Protein AF-A0A9E4E0D1-F1 (afdb_monomer)

Nearest PDB structures (foldseek):
  6n44-assembly1_E  TM=4.040E-01  e=1.717E+00  Ovis aries
  5tzn-assembly2_G  TM=2.863E-01  e=2.485E+00  Murid betaherpesvirus 1
  7cyb-assembly1_A  TM=2.543E-01  e=2.485E+00  Saimiri boliviensis boliviensis
  7fdp-assembly1_A  TM=2.445E-01  e=1.942E+00  Photorhabdus akhurstii

Secondary structure (DSSP, 8-state):
---HHHHHHHHHHHHHHHHHTT---HHHHHHHHHHHHHT--EEEEEEEEEEESSSSTTSBEEEEEEE--STTPPP--B-SS---S-SBHHHHHHTT-EEE----------TT-----SEEEEEEEEEEE--

Radius of gyration: 22.63 Å; Cα contacts (8 Å, |Δi|>4): 176; chains: 1; bounding box: 50×35×63 Å

Sequence (131 aa):
MPTAFEAIDRWIDEARAKLENGGLQKGDLDQLHQIISANRKGTRQRLLYLHASTPGIRSQVIGMALHEPVEGSVTEIVVEEQEWPYNTVHDAILDGWQVIHFPDQRTEFDDREIDILGYEFILQKLEVYDG

Solvent-accessible surface area (backbone atoms only — not comparable to full-atom values): 7833 Å² total; per-residue (Å²): 131,82,51,61,66,59,54,47,52,52,48,50,55,54,48,52,58,33,50,79,72,80,46,82,55,72,68,58,53,54,50,51,50,49,53,50,45,59,51,40,71,39,78,41,67,30,39,40,40,38,17,13,78,41,91,49,53,79,25,51,50,66,31,41,29,55,40,63,84,49,93,89,61,78,66,59,76,49,66,69,102,60,91,62,97,46,62,20,59,49,51,40,42,74,7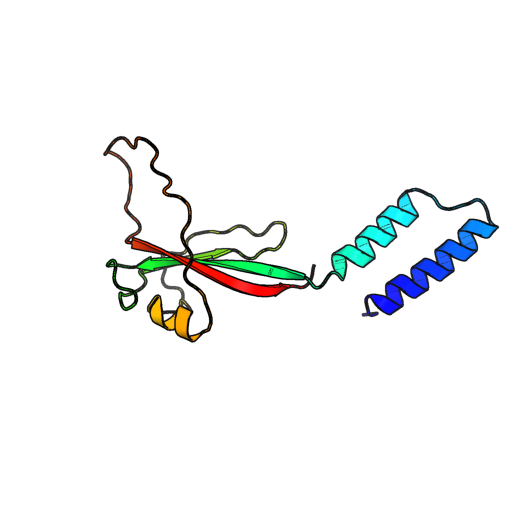4,63,36,40,84,54,80,78,80,85,81,79,67,94,72,75,97,78,81,74,87,72,69,56,37,79,45,44,29,36,38,81,44,80,38,82,76

Foldseek 3Di:
DDALVRLVVVLVVVQVVVCVPPHDDPVSVVSNVVSCQQRPFDFDKKKKKFAFQAPDQAGFTQWIWIDDPDPPDDIDIDRDPDPDPDRGNVSVVVVVWAWDDDPPPDDPDDPPDDPPSHDITMTIDTDTDRD

Structure (mmCIF, N/CA/C/O backbone):
data_AF-A0A9E4E0D1-F1
#
_entry.id   AF-A0A9E4E0D1-F1
#
loop_
_atom_site.group_PDB
_atom_site.id
_atom_site.type_symbol
_atom_site.label_atom_id
_atom_site.label_alt_id
_atom_site.label_comp_id
_atom_site.label_asym_id
_atom_site.label_entity_id
_atom_site.label_seq_id
_atom_site.pdbx_PDB_ins_code
_atom_site.Cartn_x
_atom_site.Cartn_y
_atom_site.Cartn_z
_atom_site.occupancy
_atom_site.B_iso_or_equiv
_atom_site.auth_seq_id
_atom_site.auth_comp_id
_atom_site.auth_asym_id
_atom_site.auth_atom_id
_atom_site.pdbx_PDB_model_num
ATOM 1 N N . MET A 1 1 ? -9.356 -16.239 18.101 1.00 52.56 1 MET A N 1
ATOM 2 C CA . MET A 1 1 ? -9.085 -14.857 18.549 1.00 52.56 1 MET A CA 1
ATOM 3 C C . MET A 1 1 ? -10.402 -14.105 18.485 1.00 52.56 1 MET A C 1
ATOM 5 O O . MET A 1 1 ? -11.072 -14.275 17.471 1.00 52.56 1 MET A O 1
ATOM 9 N N . PRO A 1 2 ? -10.814 -13.386 19.543 1.00 67.94 2 PRO A N 1
ATOM 10 C CA . PRO A 1 2 ? -12.038 -12.590 19.507 1.00 67.94 2 PRO A CA 1
ATOM 11 C C . PRO A 1 2 ? -11.937 -11.507 18.428 1.00 67.94 2 PRO A C 1
ATOM 13 O O . PRO A 1 2 ? -10.849 -10.996 18.159 1.00 67.94 2 PRO A O 1
ATOM 16 N N . THR A 1 3 ? -13.060 -11.185 17.798 1.00 81.50 3 THR A N 1
ATOM 17 C CA . THR A 1 3 ? -13.152 -10.093 16.825 1.00 81.50 3 THR A CA 1
ATOM 18 C C . THR A 1 3 ? -12.977 -8.735 17.509 1.00 81.50 3 THR A C 1
ATOM 20 O O . THR A 1 3 ? -13.157 -8.600 18.721 1.00 81.50 3 THR A O 1
ATOM 23 N N . ALA A 1 4 ? -12.678 -7.701 16.719 1.00 81.56 4 ALA A N 1
ATOM 24 C CA . ALA A 1 4 ? -12.622 -6.313 17.179 1.00 81.56 4 ALA A CA 1
ATOM 25 C C . ALA A 1 4 ? -13.853 -5.910 18.004 1.00 81.56 4 ALA A C 1
ATOM 27 O O . ALA A 1 4 ? -13.735 -5.265 19.041 1.00 81.56 4 ALA A O 1
ATOM 28 N N . PHE A 1 5 ? -15.031 -6.324 17.533 1.00 84.56 5 PHE A N 1
ATOM 29 C CA . PHE A 1 5 ? -16.309 -5.979 18.137 1.00 84.56 5 PHE A CA 1
ATOM 30 C C . PHE A 1 5 ? -16.473 -6.655 19.502 1.00 84.56 5 PHE A C 1
ATOM 32 O O . PHE A 1 5 ? -16.767 -5.985 20.483 1.00 84.56 5 PHE A O 1
ATOM 39 N N . GLU A 1 6 ? -16.144 -7.947 19.598 1.00 90.00 6 GLU A N 1
ATOM 40 C CA . GLU A 1 6 ? -16.173 -8.697 20.863 1.00 90.00 6 GLU A CA 1
ATOM 41 C C . GLU A 1 6 ? -15.176 -8.142 21.894 1.00 90.00 6 GLU A C 1
ATOM 43 O O . GLU A 1 6 ? -15.457 -8.112 23.094 1.00 90.00 6 GLU A O 1
ATOM 48 N N . ALA A 1 7 ? -14.002 -7.686 21.444 1.00 87.94 7 ALA A N 1
ATOM 49 C CA . ALA A 1 7 ? -13.011 -7.065 22.318 1.00 87.94 7 ALA A CA 1
ATOM 50 C C . ALA A 1 7 ? -13.473 -5.693 22.842 1.00 87.94 7 ALA A C 1
ATOM 52 O O . ALA A 1 7 ? -13.230 -5.386 24.011 1.00 87.94 7 ALA A O 1
ATOM 53 N N . ILE A 1 8 ? -14.146 -4.896 22.003 1.00 92.25 8 ILE A N 1
ATOM 54 C CA . ILE A 1 8 ? -14.727 -3.602 22.386 1.00 92.25 8 ILE A CA 1
ATOM 55 C C . ILE A 1 8 ? -15.914 -3.797 23.334 1.00 92.25 8 ILE A C 1
ATOM 57 O O . ILE A 1 8 ? -15.962 -3.119 24.356 1.00 92.25 8 ILE A O 1
ATOM 61 N N . ASP A 1 9 ? -16.826 -4.731 23.053 1.00 94.56 9 ASP A N 1
ATOM 62 C CA . ASP A 1 9 ? -17.988 -5.005 23.911 1.00 94.56 9 ASP A CA 1
ATOM 63 C C . ASP A 1 9 ? -17.549 -5.395 25.324 1.00 94.56 9 ASP A C 1
ATOM 65 O O . ASP A 1 9 ? -18.001 -4.810 26.310 1.00 94.56 9 ASP A O 1
ATOM 69 N N . ARG A 1 10 ? -16.569 -6.301 25.429 1.00 93.81 10 ARG A N 1
ATOM 70 C CA . ARG A 1 10 ? -15.979 -6.664 26.721 1.00 93.81 10 ARG A CA 1
ATOM 71 C C . ARG A 1 10 ? -15.356 -5.460 27.429 1.00 93.81 10 ARG A C 1
ATOM 73 O O . ARG A 1 10 ? -15.557 -5.291 28.629 1.00 93.81 10 ARG A O 1
ATOM 80 N N . TRP A 1 11 ? -14.614 -4.621 26.703 1.00 95.00 11 TRP A N 1
ATOM 81 C CA . TRP A 1 11 ? -14.020 -3.415 27.284 1.00 95.00 11 TRP A CA 1
ATOM 82 C C . TRP A 1 11 ? -15.095 -2.444 27.799 1.00 95.00 11 TRP A C 1
ATOM 84 O O . TRP A 1 11 ? -14.934 -1.870 28.873 1.00 95.00 11 TRP A O 1
ATOM 94 N N . ILE A 1 12 ? -16.214 -2.288 27.080 1.00 95.50 12 ILE A N 1
ATOM 95 C CA . ILE A 1 12 ? -17.343 -1.442 27.497 1.00 95.50 12 ILE A CA 1
ATOM 96 C C . ILE A 1 12 ? -17.962 -1.955 28.801 1.00 95.50 12 ILE A C 1
ATOM 98 O O . ILE A 1 12 ? -18.251 -1.150 29.690 1.00 95.50 12 ILE A O 1
ATOM 102 N N . ASP A 1 13 ? -18.154 -3.266 28.940 1.00 95.62 13 ASP A N 1
ATOM 103 C CA . ASP A 1 13 ? -18.718 -3.856 30.158 1.00 95.62 13 ASP A CA 1
ATOM 104 C C . ASP A 1 13 ? -17.794 -3.658 31.368 1.00 95.62 13 ASP A C 1
ATOM 106 O O . ASP A 1 13 ? -18.242 -3.236 32.439 1.00 95.62 13 ASP A O 1
ATOM 110 N N . GLU A 1 14 ? -16.486 -3.858 31.188 1.00 93.19 14 GLU A N 1
ATOM 111 C CA . GLU A 1 14 ? -15.479 -3.575 32.217 1.00 93.19 14 GLU A CA 1
ATOM 112 C C . GLU A 1 14 ? -15.450 -2.084 32.587 1.00 93.19 14 GLU A C 1
ATOM 114 O O . GLU A 1 14 ? -15.393 -1.726 33.768 1.00 93.19 14 GLU A O 1
ATOM 119 N N . ALA A 1 15 ? -15.537 -1.199 31.591 1.00 94.00 15 ALA A N 1
ATOM 120 C CA . ALA A 1 15 ? -15.544 0.242 31.795 1.00 94.00 15 ALA A CA 1
ATOM 121 C C . ALA A 1 15 ? -16.777 0.708 32.588 1.00 94.00 15 ALA A C 1
ATOM 123 O O . ALA A 1 15 ? -16.656 1.538 33.493 1.00 94.00 15 ALA A O 1
ATOM 124 N N . ARG A 1 16 ? -17.957 0.144 32.300 1.00 93.31 16 ARG A N 1
ATOM 125 C CA . ARG A 1 16 ? -19.194 0.406 33.055 1.00 93.31 16 ARG A CA 1
ATOM 126 C C . ARG A 1 16 ? -19.057 -0.008 34.519 1.00 93.31 16 ARG A C 1
ATOM 128 O O . ARG A 1 16 ? -19.359 0.797 35.397 1.00 93.31 16 ARG A O 1
ATOM 135 N N . ALA A 1 17 ? -18.519 -1.198 34.786 1.00 92.62 17 ALA A N 1
ATOM 136 C CA . ALA A 1 17 ? -18.291 -1.670 36.153 1.00 92.62 17 ALA A CA 1
ATOM 137 C C . ALA A 1 17 ? -17.296 -0.785 36.932 1.00 92.62 17 ALA A C 1
ATOM 139 O O . ALA A 1 17 ? -17.448 -0.581 38.139 1.00 92.62 17 ALA A O 1
ATOM 140 N N . LYS A 1 18 ? -16.281 -0.225 36.256 1.00 90.88 18 LYS A N 1
ATOM 141 C CA . LYS A 1 18 ? -15.321 0.714 36.867 1.00 90.88 18 LYS A CA 1
ATOM 142 C C . LYS A 1 18 ? -15.937 2.079 37.168 1.00 90.88 18 LYS A C 1
ATOM 144 O O . LYS A 1 18 ? -15.626 2.668 38.203 1.00 90.88 18 LYS A O 1
ATOM 149 N N . LEU A 1 19 ? -16.836 2.574 36.315 1.00 91.00 19 LEU A N 1
ATOM 150 C CA . LEU A 1 19 ? -17.549 3.833 36.561 1.00 91.00 19 LEU A CA 1
ATOM 151 C C . LEU A 1 19 ? -18.384 3.789 37.846 1.00 91.00 19 LEU A C 1
ATOM 153 O O . LEU A 1 19 ? -18.413 4.777 38.575 1.00 91.00 19 LEU A O 1
ATOM 157 N N . GLU A 1 20 ? -18.987 2.644 38.167 1.00 84.62 20 GLU A N 1
ATOM 158 C CA . GLU A 1 20 ? -19.735 2.452 39.418 1.00 84.62 20 GLU A CA 1
ATOM 159 C C . GLU A 1 20 ? -18.830 2.415 40.668 1.00 84.62 20 GLU A C 1
ATOM 161 O O . GLU A 1 20 ? -19.291 2.723 41.764 1.00 84.62 20 GLU A O 1
ATOM 166 N N . ASN A 1 21 ? -17.536 2.095 40.514 1.00 80.06 21 ASN A N 1
ATOM 167 C CA . ASN A 1 21 ? -16.615 1.778 41.616 1.00 80.06 21 ASN A CA 1
ATOM 168 C C . ASN A 1 21 ? -15.426 2.745 41.789 1.00 80.06 21 ASN A C 1
ATOM 170 O O . ASN A 1 21 ? -14.470 2.420 42.491 1.00 80.06 21 ASN A O 1
ATOM 174 N N . GLY A 1 22 ? -15.459 3.935 41.182 1.00 77.81 22 GLY A N 1
ATOM 175 C CA . GLY A 1 22 ? -14.399 4.944 41.365 1.00 77.81 22 GLY A CA 1
ATOM 176 C C . GLY A 1 22 ? -13.867 5.586 40.085 1.00 77.81 22 GLY A C 1
ATOM 177 O O . GLY A 1 22 ? -12.946 6.397 40.163 1.00 77.81 22 GLY A O 1
ATOM 178 N N . GLY A 1 23 ? -14.468 5.284 38.932 1.00 86.50 23 GLY A N 1
ATOM 179 C CA . GLY A 1 23 ? -14.214 5.977 37.672 1.00 86.50 23 GLY A CA 1
ATOM 180 C C . GLY A 1 23 ? -13.187 5.292 36.769 1.00 86.50 23 GLY A C 1
ATOM 181 O O . GLY A 1 23 ? -12.485 4.364 37.164 1.00 86.50 23 GLY A O 1
ATOM 182 N N . LEU A 1 24 ? -13.120 5.767 35.525 1.00 92.44 24 LEU A N 1
ATOM 183 C CA . LEU A 1 24 ? -12.145 5.315 34.533 1.00 92.44 24 LEU A CA 1
ATOM 184 C C . LEU A 1 24 ? -10.801 6.016 34.722 1.00 92.44 24 LEU A C 1
ATOM 186 O O . LEU A 1 24 ? -10.745 7.212 35.016 1.00 92.44 24 LEU A O 1
ATOM 190 N N . GLN A 1 25 ? -9.720 5.279 34.496 1.00 91.31 25 GLN A N 1
ATOM 191 C CA . GLN A 1 25 ? -8.357 5.793 34.498 1.00 91.31 25 GLN A CA 1
ATOM 192 C C . GLN A 1 25 ? -7.836 5.949 33.067 1.00 91.31 25 GLN A C 1
ATOM 194 O O . GLN A 1 25 ? -8.346 5.355 32.120 1.00 91.31 25 GLN A O 1
ATOM 199 N N . LYS A 1 26 ? -6.756 6.720 32.902 1.00 89.75 26 LYS A N 1
ATOM 200 C CA . LYS A 1 26 ? -6.111 6.910 31.594 1.00 89.75 26 LYS A CA 1
ATOM 201 C C . LYS A 1 26 ? -5.722 5.579 30.930 1.00 89.75 26 LYS A C 1
ATOM 203 O O . LYS A 1 26 ? -5.958 5.415 29.740 1.00 89.75 26 LYS A O 1
ATOM 208 N N . GLY A 1 27 ? -5.206 4.622 31.707 1.00 88.75 27 GLY A N 1
ATOM 209 C CA . GLY A 1 27 ? -4.809 3.307 31.192 1.00 88.75 27 GLY A CA 1
ATOM 210 C C . GLY A 1 27 ? -5.962 2.517 30.563 1.00 88.75 27 GLY A C 1
ATOM 211 O O . GLY A 1 27 ? -5.734 1.767 29.619 1.00 88.75 27 GLY A O 1
ATOM 212 N N . ASP A 1 28 ? -7.202 2.737 31.012 1.00 91.50 28 ASP A N 1
ATOM 213 C CA . ASP A 1 28 ? -8.381 2.116 30.400 1.00 91.50 28 ASP A CA 1
ATOM 214 C C . ASP A 1 28 ? -8.608 2.653 28.980 1.00 91.50 28 ASP A C 1
ATOM 216 O O . ASP A 1 28 ? -8.922 1.895 28.063 1.00 91.50 28 ASP A O 1
ATOM 220 N N . LEU A 1 29 ? -8.405 3.959 28.780 1.00 91.75 29 LEU A N 1
ATOM 221 C CA . LEU A 1 29 ? -8.525 4.604 27.470 1.00 91.75 29 LEU A CA 1
ATOM 222 C C . LEU A 1 29 ? -7.368 4.222 26.541 1.00 91.75 29 LEU A C 1
ATOM 224 O O . LEU A 1 29 ? -7.591 4.010 25.350 1.00 91.75 29 LEU A O 1
ATOM 228 N N . ASP A 1 30 ? -6.157 4.077 27.085 1.00 91.12 30 ASP A N 1
ATOM 229 C CA . ASP A 1 30 ? -4.999 3.585 26.334 1.00 91.12 30 ASP A CA 1
ATOM 230 C C . ASP A 1 30 ? -5.247 2.139 25.850 1.00 91.12 30 ASP A C 1
ATOM 232 O O . ASP A 1 30 ? -4.973 1.815 24.692 1.00 91.12 30 ASP A O 1
ATOM 236 N N . GLN A 1 31 ? -5.860 1.289 26.685 1.00 91.12 31 GLN A N 1
ATOM 237 C CA . GLN A 1 31 ? -6.277 -0.066 26.304 1.00 91.12 31 GLN A CA 1
ATOM 238 C C . GLN A 1 31 ? -7.335 -0.054 25.187 1.00 91.12 31 GLN A C 1
ATOM 240 O O . GLN A 1 31 ? -7.215 -0.819 24.228 1.00 91.12 31 GLN A O 1
ATOM 245 N N . LEU A 1 32 ? -8.349 0.818 25.261 1.00 91.00 32 LEU A N 1
ATOM 246 C CA . LEU A 1 32 ? -9.331 0.964 24.178 1.00 91.00 32 LEU A CA 1
ATOM 247 C C . LEU A 1 32 ? -8.655 1.384 22.868 1.00 91.00 32 LEU A C 1
ATOM 249 O O . LEU A 1 32 ? -8.945 0.823 21.811 1.00 91.00 32 LEU A O 1
ATOM 253 N N . HIS A 1 33 ? -7.735 2.349 22.935 1.00 83.25 33 HIS A N 1
ATOM 254 C CA . HIS A 1 33 ? -6.995 2.814 21.769 1.00 83.25 33 HIS A CA 1
ATOM 255 C C . HIS A 1 33 ? -6.179 1.684 21.129 1.00 83.25 33 HIS A C 1
ATOM 257 O O . HIS A 1 33 ? -6.167 1.561 19.904 1.00 83.25 33 HIS A O 1
ATOM 263 N N . GLN A 1 34 ? -5.549 0.822 21.932 1.00 83.56 34 GLN A N 1
ATOM 264 C CA . GLN A 1 34 ? -4.847 -0.365 21.437 1.00 83.56 34 GLN A CA 1
ATOM 265 C C . GLN A 1 34 ? -5.794 -1.355 20.751 1.00 83.56 34 GLN A C 1
ATOM 267 O O . GLN A 1 34 ? -5.490 -1.803 19.648 1.00 83.56 34 GLN A O 1
ATOM 272 N N . ILE A 1 35 ? -6.956 -1.651 21.349 1.00 84.94 35 ILE A N 1
ATOM 273 C CA . ILE A 1 35 ? -7.958 -2.550 20.748 1.00 84.94 35 ILE A CA 1
ATOM 274 C C . ILE A 1 35 ? -8.412 -2.007 19.392 1.00 84.94 35 ILE A C 1
ATOM 276 O O . ILE A 1 35 ? -8.432 -2.751 18.414 1.00 84.94 35 ILE A O 1
ATOM 280 N N . ILE A 1 36 ? -8.744 -0.716 19.313 1.00 82.88 36 ILE A N 1
ATOM 281 C CA . ILE A 1 36 ? -9.178 -0.085 18.062 1.00 82.88 36 ILE A CA 1
ATOM 282 C C . ILE A 1 36 ? -8.045 -0.099 17.037 1.00 82.88 36 ILE A C 1
ATOM 284 O O . ILE A 1 36 ? -8.287 -0.460 15.892 1.00 82.88 36 ILE A O 1
ATOM 288 N N . SER A 1 37 ? -6.821 0.261 17.430 1.00 76.00 37 SER A N 1
ATOM 289 C CA . SER A 1 37 ? -5.682 0.363 16.507 1.00 76.00 37 SER A CA 1
ATOM 290 C C . SER A 1 37 ? -5.309 -0.992 15.914 1.00 76.00 37 SER A C 1
ATOM 292 O O . SER A 1 37 ? -5.261 -1.112 14.694 1.00 76.00 37 SER A O 1
ATOM 294 N N . ALA A 1 38 ? -5.183 -2.022 16.756 1.00 72.88 38 ALA A N 1
ATOM 295 C CA . ALA A 1 38 ? -4.874 -3.392 16.337 1.00 72.88 38 ALA A CA 1
ATOM 296 C C . ALA A 1 38 ? -5.965 -4.022 15.456 1.00 72.88 38 ALA A C 1
ATOM 298 O O . ALA A 1 38 ? -5.755 -5.052 14.825 1.00 72.88 38 ALA A O 1
ATOM 299 N N . ASN A 1 39 ? -7.161 -3.432 15.434 1.00 71.81 39 ASN A N 1
ATOM 300 C CA . ASN A 1 39 ? -8.284 -3.920 14.642 1.00 71.81 39 ASN A CA 1
ATOM 301 C C . ASN A 1 39 ? -8.725 -2.937 13.551 1.00 71.81 39 ASN A C 1
ATOM 303 O O . ASN A 1 39 ? -9.731 -3.171 12.870 1.00 71.81 39 ASN A O 1
ATOM 307 N N . ARG A 1 40 ? -8.002 -1.828 13.364 1.00 69.06 40 ARG A N 1
ATOM 308 C CA . ARG A 1 40 ? -8.351 -0.811 12.377 1.00 69.06 40 ARG A CA 1
ATOM 309 C C . ARG A 1 40 ? -7.931 -1.293 10.995 1.00 69.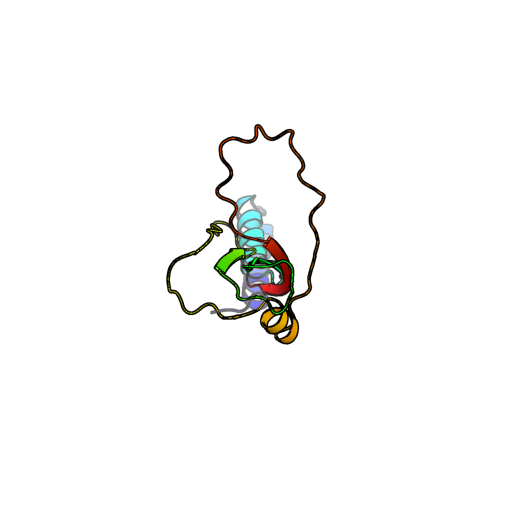06 40 ARG A C 1
ATOM 311 O O . ARG A 1 40 ? -6.854 -0.959 10.513 1.00 69.06 40 ARG A O 1
ATOM 318 N N . LYS A 1 41 ? -8.834 -2.015 10.332 1.00 70.94 41 LYS A N 1
ATOM 319 C CA . LYS A 1 41 ? -8.731 -2.299 8.899 1.00 70.94 41 LYS A CA 1
ATOM 320 C C . LYS A 1 41 ? -8.856 -0.992 8.132 1.00 70.94 41 LYS A C 1
ATOM 322 O O . LYS A 1 41 ? -9.936 -0.410 8.039 1.00 70.94 41 LYS A O 1
ATOM 327 N N . GLY A 1 42 ? -7.727 -0.497 7.648 1.00 75.00 42 GLY A N 1
ATOM 328 C CA . GLY A 1 42 ? -7.652 0.712 6.843 1.00 75.00 42 GLY A CA 1
ATOM 329 C C . GLY A 1 42 ? -7.190 0.364 5.442 1.00 75.00 42 GLY A C 1
ATOM 330 O O . GLY A 1 42 ? -6.281 -0.445 5.274 1.00 75.00 42 GLY A O 1
ATOM 331 N N . THR A 1 43 ? -7.787 0.994 4.435 1.00 83.62 43 THR A N 1
ATOM 332 C CA . THR A 1 43 ? -7.171 1.025 3.110 1.00 83.62 43 THR A CA 1
ATOM 333 C C . THR A 1 43 ? -5.946 1.927 3.192 1.00 83.62 43 THR A C 1
ATOM 335 O O . THR A 1 43 ? -6.074 3.107 3.527 1.00 83.62 43 THR A O 1
ATOM 338 N N . ARG A 1 44 ? -4.765 1.370 2.935 1.00 89.38 44 ARG A N 1
ATOM 339 C CA . ARG A 1 44 ? -3.492 2.096 2.944 1.00 89.38 44 ARG A CA 1
ATOM 340 C C . ARG A 1 44 ? -2.848 2.015 1.565 1.00 89.38 44 ARG A C 1
ATOM 342 O O . ARG A 1 44 ? -3.132 1.108 0.783 1.00 89.38 44 ARG A O 1
ATOM 349 N N . GLN A 1 45 ? -2.010 3.000 1.270 1.00 92.69 45 GLN A N 1
ATOM 350 C CA . GLN A 1 45 ? -1.252 3.060 0.030 1.00 92.69 45 GLN A CA 1
ATOM 351 C C . GLN A 1 45 ? 0.025 2.236 0.181 1.00 92.69 45 GLN A C 1
ATOM 353 O O . GLN A 1 45 ? 0.883 2.567 0.993 1.00 92.69 45 GLN A O 1
ATOM 358 N N . ARG A 1 46 ? 0.143 1.180 -0.615 1.00 93.75 46 ARG A N 1
ATOM 359 C CA . ARG A 1 46 ? 1.381 0.430 -0.820 1.00 93.75 46 ARG A CA 1
ATOM 360 C C . ARG A 1 46 ? 2.137 1.049 -1.985 1.00 93.75 46 ARG A C 1
ATOM 362 O O . ARG A 1 46 ? 1.495 1.414 -2.975 1.00 93.75 46 ARG A O 1
ATOM 369 N N . LEU A 1 47 ? 3.460 1.158 -1.886 1.00 95.12 47 LEU A N 1
ATOM 370 C CA . LEU A 1 47 ? 4.290 1.673 -2.979 1.00 95.12 47 LEU A CA 1
ATOM 371 C C . LEU A 1 47 ? 5.216 0.588 -3.510 1.00 95.12 47 LEU A C 1
ATOM 373 O O . LEU A 1 47 ? 5.776 -0.191 -2.743 1.00 95.12 47 LEU A O 1
ATOM 377 N N . LEU A 1 48 ? 5.382 0.567 -4.824 1.00 94.50 48 LEU A N 1
ATOM 378 C CA . LEU A 1 48 ? 6.309 -0.300 -5.533 1.00 94.50 48 LEU A CA 1
ATOM 379 C C . LEU A 1 48 ? 7.219 0.574 -6.387 1.00 94.50 48 LEU A C 1
ATOM 381 O O . LEU A 1 48 ? 6.748 1.321 -7.246 1.00 94.50 48 LEU A O 1
ATOM 385 N N . TYR A 1 49 ? 8.514 0.455 -6.141 1.00 92.94 49 TYR A N 1
ATOM 386 C CA . TYR A 1 49 ? 9.574 1.094 -6.902 1.00 92.94 49 TYR A CA 1
ATOM 387 C C . TYR A 1 49 ? 10.133 0.057 -7.865 1.00 92.94 49 TYR A C 1
ATOM 389 O O . TYR A 1 49 ? 10.561 -1.014 -7.435 1.00 92.94 49 TYR A O 1
ATOM 397 N N . LEU A 1 50 ? 10.104 0.357 -9.159 1.00 92.56 50 LEU A N 1
ATOM 398 C CA . LEU A 1 50 ? 10.697 -0.476 -10.200 1.00 92.56 50 LEU A CA 1
ATOM 399 C C . LEU A 1 50 ? 11.759 0.329 -10.936 1.00 92.56 50 LEU A C 1
ATOM 401 O O . LEU A 1 50 ? 11.465 1.383 -11.496 1.00 92.56 50 LEU A O 1
ATOM 405 N N . HIS A 1 51 ? 12.971 -0.207 -10.991 1.00 91.00 51 HIS A N 1
ATOM 406 C CA . HIS A 1 51 ? 14.047 0.317 -11.820 1.00 91.00 51 HIS A CA 1
ATOM 407 C C . HIS A 1 51 ? 14.095 -0.496 -13.104 1.00 91.00 51 HIS A C 1
ATOM 409 O O . HIS A 1 51 ? 14.216 -1.718 -13.058 1.00 91.00 51 HIS A O 1
ATOM 415 N N . ALA A 1 52 ? 13.993 0.160 -14.255 1.00 90.81 52 ALA A N 1
ATOM 416 C CA . ALA A 1 52 ? 14.027 -0.495 -15.555 1.00 90.81 52 ALA A CA 1
ATOM 417 C C . ALA A 1 52 ? 15.276 -0.108 -16.354 1.00 90.81 52 ALA A C 1
ATOM 419 O O . ALA A 1 52 ? 15.819 0.986 -16.206 1.00 90.81 52 ALA A O 1
ATOM 420 N N . SER A 1 53 ? 15.721 -0.996 -17.245 1.00 88.94 53 SER A N 1
ATOM 421 C CA . SER A 1 53 ? 16.912 -0.763 -18.077 1.00 88.94 53 SER A CA 1
ATOM 422 C C . SER A 1 53 ? 16.747 0.349 -19.126 1.00 88.94 53 SER A C 1
ATOM 424 O O . SER A 1 53 ? 17.736 0.896 -19.609 1.00 88.94 53 SER A O 1
ATOM 426 N N . THR A 1 54 ? 15.509 0.705 -19.480 1.00 87.50 54 THR A N 1
ATOM 427 C CA . THR A 1 54 ? 15.156 1.806 -20.390 1.00 87.50 54 THR A CA 1
ATOM 428 C C . THR A 1 54 ? 13.875 2.503 -19.900 1.00 87.50 54 THR A C 1
ATOM 430 O O . THR A 1 54 ? 13.150 1.922 -19.090 1.00 87.50 54 THR A O 1
ATOM 433 N N . PRO A 1 55 ? 13.515 3.696 -20.416 1.00 88.31 55 PRO A N 1
ATOM 434 C CA . PRO A 1 55 ? 12.298 4.412 -20.010 1.00 88.31 55 PRO A CA 1
ATOM 435 C C . PRO A 1 55 ? 10.977 3.761 -20.462 1.00 88.31 55 PRO A C 1
ATOM 437 O O . PRO A 1 55 ? 9.906 4.342 -20.289 1.00 88.31 55 PRO A O 1
ATOM 440 N N . GLY A 1 56 ? 11.012 2.610 -21.137 1.00 93.06 56 GLY A N 1
ATOM 441 C CA . GLY A 1 56 ? 9.805 1.948 -21.620 1.00 93.06 56 GLY A CA 1
ATOM 442 C C . GLY A 1 56 ? 9.128 1.123 -20.526 1.00 93.06 56 GLY A C 1
ATOM 443 O O . GLY A 1 56 ? 9.779 0.321 -19.871 1.00 93.06 56 GLY A O 1
ATOM 444 N N . ILE A 1 57 ? 7.796 1.188 -20.411 1.00 94.75 57 ILE A N 1
ATOM 445 C CA . ILE A 1 57 ? 7.040 0.352 -19.448 1.00 94.75 57 ILE A CA 1
ATOM 446 C C . ILE A 1 57 ? 7.149 -1.162 -19.713 1.00 94.75 57 ILE A C 1
ATOM 448 O O . ILE A 1 57 ? 6.791 -1.972 -18.866 1.00 94.75 57 ILE A O 1
ATOM 452 N N . ARG A 1 58 ? 7.606 -1.552 -20.909 1.00 96.12 58 ARG A N 1
ATOM 453 C CA . ARG A 1 58 ? 7.881 -2.944 -21.304 1.00 96.12 58 ARG A CA 1
ATOM 454 C C . ARG A 1 58 ? 9.356 -3.321 -21.157 1.00 96.12 58 ARG A C 1
ATOM 456 O O . ARG A 1 58 ? 9.747 -4.405 -21.572 1.00 96.12 58 ARG A O 1
ATOM 463 N N . SER A 1 59 ? 10.178 -2.405 -20.657 1.00 93.25 59 SER A N 1
ATOM 464 C CA . SER A 1 59 ? 11.588 -2.659 -20.414 1.00 93.25 59 SER A CA 1
ATOM 465 C C . SER A 1 59 ? 11.749 -3.625 -19.252 1.00 93.25 59 SER A C 1
ATOM 467 O O . SER A 1 59 ? 10.951 -3.610 -18.314 1.00 93.25 59 SER A O 1
ATOM 469 N N . GLN A 1 60 ? 12.806 -4.428 -19.322 1.00 92.25 60 GLN A N 1
ATOM 470 C CA . GLN A 1 60 ? 13.182 -5.335 -18.250 1.00 92.25 60 GLN A CA 1
ATOM 471 C C . GLN A 1 60 ? 13.422 -4.542 -16.960 1.00 92.25 60 GLN A C 1
ATOM 473 O O . GLN A 1 60 ? 14.199 -3.579 -16.958 1.00 92.25 60 GLN A O 1
ATOM 478 N N . VAL A 1 61 ? 12.752 -4.955 -15.886 1.00 91.56 61 VAL A N 1
ATOM 479 C CA . VAL A 1 61 ? 13.044 -4.520 -14.519 1.00 91.56 61 VAL A CA 1
ATOM 480 C C . VAL A 1 61 ? 14.415 -5.075 -14.136 1.00 91.56 61 VAL A C 1
ATOM 482 O O . VAL A 1 61 ? 14.726 -6.221 -14.457 1.00 91.56 61 VAL A O 1
ATOM 485 N N . ILE A 1 62 ? 15.231 -4.240 -13.497 1.00 89.62 62 ILE A N 1
ATOM 486 C CA . ILE A 1 62 ? 16.604 -4.498 -13.031 1.00 89.62 62 ILE A CA 1
ATOM 487 C C . ILE A 1 62 ? 16.800 -4.146 -11.548 1.00 89.62 62 ILE A C 1
ATOM 489 O O . ILE A 1 62 ? 17.902 -4.274 -11.026 1.00 89.62 62 ILE A O 1
ATOM 493 N N . GLY A 1 63 ? 15.745 -3.704 -10.868 1.00 88.75 63 GLY A N 1
ATOM 494 C CA . GLY A 1 63 ? 15.735 -3.492 -9.428 1.00 88.75 63 GLY A CA 1
ATOM 495 C C . GLY A 1 63 ? 14.319 -3.234 -8.942 1.00 88.75 63 GLY A C 1
ATOM 496 O O . GLY A 1 63 ? 13.490 -2.696 -9.683 1.00 88.75 63 GLY A O 1
ATOM 497 N N . MET A 1 64 ? 14.039 -3.612 -7.700 1.00 89.94 64 MET A N 1
ATOM 498 C CA . MET A 1 64 ? 12.721 -3.439 -7.103 1.00 89.94 64 MET A CA 1
ATOM 499 C C . MET A 1 64 ? 12.834 -3.090 -5.620 1.00 89.94 64 MET A C 1
ATOM 501 O O . MET A 1 64 ? 13.648 -3.671 -4.906 1.00 89.94 64 MET A O 1
ATOM 505 N N . ALA A 1 65 ? 11.969 -2.198 -5.142 1.00 90.06 65 ALA A N 1
ATOM 506 C CA . ALA A 1 65 ? 11.712 -2.024 -3.716 1.00 90.06 65 ALA A CA 1
ATOM 507 C C . ALA A 1 65 ? 10.214 -1.965 -3.450 1.00 90.06 65 ALA A C 1
ATOM 509 O O . ALA A 1 65 ? 9.444 -1.410 -4.234 1.00 90.06 65 ALA A O 1
ATOM 510 N N . LEU A 1 66 ? 9.801 -2.516 -2.317 1.00 90.50 66 LEU A N 1
ATOM 511 C CA . LEU A 1 66 ? 8.405 -2.593 -1.927 1.00 90.50 66 LEU A CA 1
ATOM 512 C C . LEU A 1 66 ? 8.219 -1.926 -0.568 1.00 90.50 66 LEU A C 1
ATOM 514 O O . LEU A 1 66 ? 8.819 -2.326 0.429 1.00 90.50 66 LEU A O 1
ATOM 518 N N . HIS A 1 67 ? 7.383 -0.897 -0.536 1.00 90.31 67 HIS A N 1
ATOM 519 C CA . HIS A 1 67 ? 6.996 -0.228 0.692 1.00 90.31 67 HIS A CA 1
ATOM 520 C C . HIS A 1 67 ? 5.680 -0.795 1.205 1.00 90.31 67 HIS A C 1
ATOM 522 O O . HIS A 1 67 ? 4.611 -0.536 0.641 1.00 90.31 67 HIS A O 1
ATOM 528 N N . GLU A 1 68 ? 5.768 -1.531 2.310 1.00 88.44 68 GLU A N 1
ATOM 529 C CA . GLU A 1 68 ? 4.595 -1.920 3.083 1.00 88.44 68 GLU A CA 1
ATOM 530 C C . GLU A 1 68 ? 4.197 -0.796 4.052 1.00 88.44 68 GLU A C 1
ATOM 532 O O . GLU A 1 68 ? 5.033 -0.385 4.863 1.00 88.44 68 GLU A O 1
ATOM 537 N N . PRO A 1 69 ? 2.934 -0.328 4.034 1.00 86.50 69 PRO A N 1
ATOM 538 C CA . PRO A 1 69 ? 2.434 0.742 4.897 1.00 86.50 69 PRO A CA 1
ATOM 539 C C . PRO A 1 69 ? 2.126 0.236 6.319 1.00 86.50 69 PRO A C 1
ATOM 541 O O . PRO A 1 69 ? 1.024 0.425 6.853 1.00 86.50 69 PRO A O 1
ATOM 544 N N . VAL A 1 70 ? 3.104 -0.432 6.928 1.00 81.75 70 VAL A N 1
ATOM 545 C CA . VAL A 1 70 ? 3.069 -1.015 8.274 1.00 81.75 70 VAL A CA 1
ATOM 546 C C . VAL A 1 70 ? 4.180 -0.376 9.107 1.00 81.75 70 VAL A C 1
ATOM 548 O O . VAL A 1 70 ? 5.291 -0.166 8.622 1.00 81.75 70 VAL A O 1
ATOM 551 N N . GLU A 1 71 ? 3.881 -0.032 10.360 1.00 78.00 71 GLU A N 1
ATOM 552 C CA . GLU A 1 71 ? 4.854 0.599 11.254 1.00 78.00 71 GLU A CA 1
ATOM 553 C C . GLU A 1 71 ? 6.080 -0.308 11.461 1.00 78.00 71 GLU A C 1
ATOM 555 O O . GLU A 1 71 ? 5.947 -1.508 11.693 1.00 78.00 71 GLU A O 1
ATOM 560 N N . GLY A 1 72 ? 7.284 0.263 11.345 1.00 76.31 72 GLY A N 1
ATOM 561 C CA . GLY A 1 72 ? 8.548 -0.473 11.475 1.00 76.31 72 GLY A CA 1
ATOM 562 C C . GLY A 1 72 ? 9.002 -1.240 10.225 1.00 76.31 72 GLY A C 1
ATOM 563 O O . GLY A 1 72 ? 10.071 -1.846 10.256 1.00 76.31 72 GLY A O 1
ATOM 564 N N . SER A 1 73 ? 8.239 -1.199 9.127 1.00 78.12 73 SER A N 1
ATOM 565 C CA . SER A 1 73 ? 8.673 -1.719 7.825 1.00 78.12 73 SER A CA 1
ATOM 566 C C . SER A 1 73 ? 9.859 -0.912 7.281 1.00 78.12 73 SER A C 1
ATOM 568 O O . SER A 1 73 ? 9.808 0.320 7.230 1.00 78.12 73 SER A O 1
ATOM 570 N N . VAL A 1 74 ? 10.923 -1.606 6.869 1.00 75.00 74 VAL A N 1
ATOM 571 C CA . VAL A 1 74 ? 12.081 -1.011 6.188 1.00 75.00 74 VAL A CA 1
ATOM 572 C C . VAL A 1 74 ? 11.981 -1.348 4.705 1.00 75.00 74 VAL A C 1
ATOM 574 O O . VAL A 1 74 ? 11.835 -2.510 4.334 1.00 75.00 74 VAL A O 1
ATOM 577 N N . THR A 1 75 ? 12.038 -0.325 3.855 1.00 75.25 75 THR A N 1
ATOM 578 C CA . THR A 1 75 ? 12.040 -0.485 2.399 1.00 75.25 75 THR A CA 1
ATOM 579 C C . THR A 1 75 ? 13.477 -0.467 1.901 1.00 75.25 75 THR A C 1
ATOM 581 O O . THR A 1 75 ? 14.153 0.552 2.020 1.00 75.25 75 THR A O 1
ATOM 584 N N . GLU A 1 76 ? 13.930 -1.578 1.328 1.00 75.12 76 GLU A N 1
ATOM 585 C CA . GLU A 1 76 ? 15.254 -1.707 0.715 1.00 75.12 76 GLU A CA 1
ATOM 586 C C . GLU A 1 76 ? 15.108 -2.076 -0.764 1.00 75.12 76 GLU A C 1
ATOM 588 O O . GLU A 1 76 ? 14.193 -2.814 -1.145 1.00 75.12 76 GLU A O 1
ATOM 593 N N . ILE A 1 77 ? 15.997 -1.538 -1.603 1.00 70.62 77 ILE A N 1
ATOM 594 C CA . ILE A 1 77 ? 16.074 -1.912 -3.017 1.00 70.62 77 ILE A CA 1
ATOM 595 C C . ILE A 1 77 ? 16.834 -3.229 -3.109 1.00 70.62 77 ILE A C 1
ATOM 597 O O . ILE A 1 77 ? 18.003 -3.311 -2.737 1.00 70.62 77 ILE A 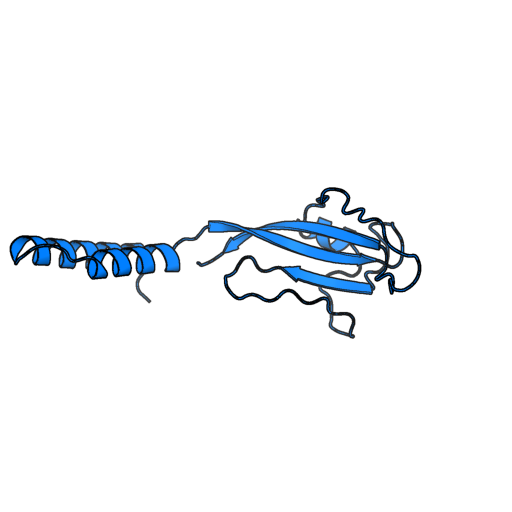O 1
ATOM 601 N N . VAL A 1 78 ? 16.171 -4.247 -3.645 1.00 72.00 78 VAL A N 1
ATOM 602 C CA . VAL A 1 78 ? 16.772 -5.549 -3.922 1.00 72.00 78 VAL A CA 1
ATOM 603 C C . VAL A 1 78 ? 17.212 -5.574 -5.384 1.00 72.00 78 VAL A C 1
ATOM 605 O O . VAL A 1 78 ? 16.407 -5.338 -6.288 1.00 72.00 78 VAL A O 1
ATOM 608 N N . VAL A 1 79 ? 18.501 -5.845 -5.607 1.00 65.25 79 VAL A N 1
ATOM 609 C CA . VAL A 1 79 ? 19.137 -5.924 -6.941 1.00 65.25 79 VAL A CA 1
ATOM 610 C C . VAL A 1 79 ? 19.633 -7.350 -7.254 1.00 65.25 79 VAL A C 1
ATOM 612 O O . VAL A 1 79 ? 19.940 -7.663 -8.400 1.00 65.25 79 VAL A O 1
ATOM 615 N N . GLU A 1 80 ? 19.695 -8.235 -6.254 1.00 66.00 80 GLU A N 1
ATOM 616 C CA . GLU A 1 80 ? 20.132 -9.632 -6.413 1.00 66.00 80 GLU A CA 1
ATOM 617 C C . GLU A 1 80 ? 19.043 -10.520 -7.049 1.00 66.00 80 GLU A C 1
ATOM 619 O O . GLU A 1 80 ? 17.871 -10.141 -7.052 1.00 66.00 80 GLU A O 1
ATOM 624 N N . GLU A 1 81 ? 19.437 -11.695 -7.578 1.00 54.72 81 GLU A N 1
ATOM 625 C CA . GLU A 1 81 ? 18.586 -12.711 -8.238 1.00 54.72 81 GLU A CA 1
ATOM 626 C C . GLU A 1 81 ? 17.516 -13.292 -7.292 1.00 54.72 81 GLU A C 1
ATOM 628 O O . GLU A 1 81 ? 17.544 -14.450 -6.879 1.00 54.72 81 GLU A O 1
ATOM 633 N N . GLN A 1 82 ? 16.543 -12.469 -6.935 1.00 57.06 82 GLN A N 1
ATOM 634 C CA . GLN A 1 82 ? 15.283 -12.884 -6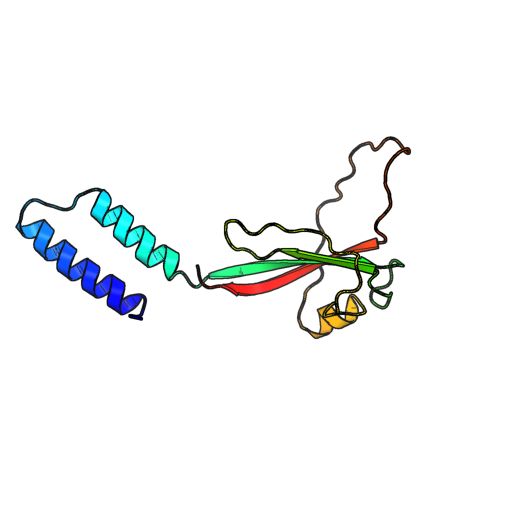.357 1.00 57.06 82 GLN A CA 1
ATOM 635 C C . GLN A 1 82 ? 14.247 -12.909 -7.480 1.00 57.06 82 GLN A C 1
ATOM 637 O O . GLN A 1 82 ? 14.251 -12.034 -8.345 1.00 57.06 82 GLN A O 1
ATOM 642 N N . GLU A 1 83 ? 13.355 -13.903 -7.489 1.00 65.94 83 GLU A N 1
ATOM 643 C CA . GLU A 1 83 ? 12.202 -13.895 -8.394 1.00 65.94 83 GLU A CA 1
ATOM 64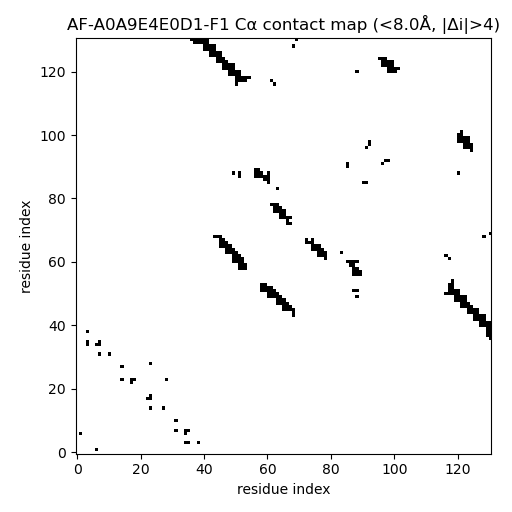4 C C . GLU A 1 83 ? 11.337 -12.672 -8.074 1.00 65.94 83 GLU A C 1
ATOM 646 O O . GLU A 1 83 ? 10.527 -12.674 -7.145 1.00 65.94 83 GLU A O 1
ATOM 651 N N . TRP A 1 84 ? 11.543 -11.586 -8.818 1.00 76.00 84 TRP A N 1
ATOM 652 C CA . TRP A 1 84 ? 10.666 -10.434 -8.743 1.00 76.00 84 TRP A CA 1
ATOM 653 C C . TRP A 1 84 ? 9.308 -10.811 -9.339 1.00 76.00 84 TRP A C 1
ATOM 655 O O . TRP A 1 84 ? 9.248 -11.484 -10.369 1.00 76.00 84 TRP A O 1
ATOM 665 N N . PRO A 1 85 ? 8.199 -10.354 -8.739 1.00 85.31 85 PRO A N 1
ATOM 666 C CA . PRO A 1 85 ? 6.858 -10.675 -9.217 1.00 85.31 85 PRO A CA 1
ATOM 667 C C . PRO A 1 85 ? 6.563 -10.115 -10.619 1.00 85.31 85 PRO A C 1
ATOM 669 O O . PRO A 1 85 ? 5.614 -10.560 -11.262 1.00 85.31 85 PRO A O 1
ATOM 672 N N . TYR A 1 86 ? 7.360 -9.154 -11.103 1.00 92.75 86 TYR A N 1
ATOM 673 C CA . TYR A 1 86 ? 7.141 -8.464 -12.372 1.00 92.75 86 TYR A CA 1
ATOM 674 C C . TYR A 1 86 ? 8.433 -8.379 -13.191 1.00 92.75 86 TYR A C 1
ATOM 676 O O . TYR A 1 86 ? 9.462 -7.926 -12.692 1.00 92.75 86 TYR A O 1
ATOM 684 N N . ASN A 1 87 ? 8.362 -8.748 -14.474 1.00 94.19 87 ASN A N 1
ATOM 685 C CA . ASN A 1 87 ? 9.478 -8.589 -15.414 1.00 94.19 87 ASN A CA 1
ATOM 68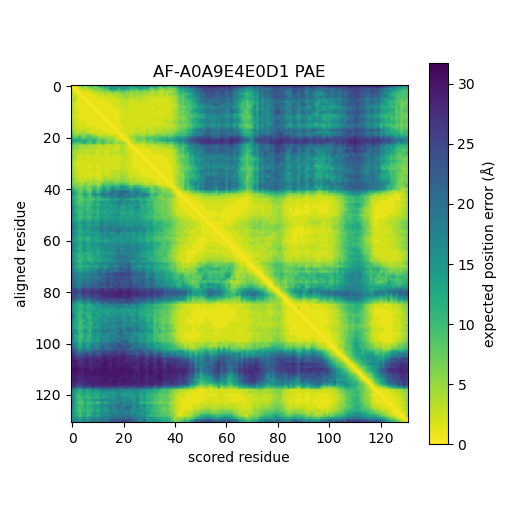6 C C . ASN A 1 87 ? 9.503 -7.186 -16.022 1.00 94.19 87 ASN A C 1
ATOM 688 O O . ASN A 1 87 ? 10.551 -6.695 -16.438 1.00 94.19 87 ASN A O 1
ATOM 692 N N . THR A 1 88 ? 8.337 -6.549 -16.097 1.00 95.69 88 THR A N 1
ATOM 693 C CA . THR A 1 88 ? 8.146 -5.216 -16.659 1.00 95.69 88 THR A CA 1
ATOM 694 C C . THR A 1 88 ? 7.184 -4.402 -15.799 1.00 95.69 88 THR A C 1
ATOM 696 O O . THR A 1 88 ? 6.323 -4.946 -15.107 1.00 95.69 88 THR A O 1
ATOM 699 N N . VAL A 1 89 ? 7.258 -3.073 -15.899 1.00 95.56 89 VAL A N 1
ATOM 700 C CA . VAL A 1 89 ? 6.267 -2.166 -15.288 1.00 95.56 89 VAL A CA 1
ATOM 701 C C . VAL A 1 89 ? 4.854 -2.477 -15.798 1.00 95.56 89 VAL A C 1
ATOM 703 O O . VAL A 1 89 ? 3.875 -2.362 -15.066 1.00 95.56 89 VAL A O 1
ATOM 706 N N . HIS A 1 90 ? 4.740 -2.910 -17.056 1.00 97.38 90 HIS A N 1
ATOM 707 C CA . HIS A 1 90 ? 3.480 -3.341 -17.647 1.00 97.38 90 HIS A CA 1
ATOM 708 C C . HIS A 1 90 ? 2.846 -4.525 -16.905 1.00 97.38 90 HIS A C 1
ATOM 710 O O . HIS A 1 90 ? 1.630 -4.513 -16.725 1.00 97.38 90 HIS A O 1
ATOM 716 N N . ASP A 1 91 ? 3.634 -5.495 -16.434 1.00 97.44 91 ASP A N 1
ATOM 717 C CA . ASP A 1 91 ? 3.112 -6.642 -15.677 1.00 97.44 91 ASP A CA 1
ATOM 718 C C . ASP A 1 91 ? 2.500 -6.189 -14.346 1.00 97.44 91 ASP A C 1
ATOM 720 O O . ASP A 1 91 ? 1.402 -6.616 -13.991 1.00 97.44 91 ASP A O 1
ATOM 724 N N . ALA A 1 92 ? 3.153 -5.249 -13.654 1.00 96.56 92 ALA A N 1
ATOM 725 C CA . ALA A 1 92 ? 2.615 -4.657 -12.431 1.00 96.56 92 ALA A CA 1
ATOM 726 C C . ALA A 1 92 ? 1.297 -3.911 -12.699 1.00 96.56 92 ALA A C 1
ATOM 728 O O . ALA A 1 92 ? 0.326 -4.057 -11.956 1.00 96.56 92 ALA A O 1
ATOM 729 N N . ILE A 1 93 ? 1.220 -3.155 -13.798 1.00 96.69 93 ILE A N 1
ATOM 730 C CA . ILE A 1 93 ? -0.016 -2.464 -14.195 1.00 96.69 93 ILE A CA 1
ATOM 731 C C . ILE A 1 93 ? -1.157 -3.462 -14.443 1.00 96.69 93 ILE A C 1
ATOM 733 O O . ILE A 1 93 ? -2.293 -3.205 -14.043 1.00 96.69 93 ILE A O 1
ATOM 737 N N . LEU A 1 94 ? -0.874 -4.607 -15.075 1.00 96.62 94 LEU A N 1
ATOM 738 C CA . LEU A 1 94 ? -1.871 -5.663 -15.286 1.00 96.62 94 LEU A CA 1
ATOM 739 C C . LEU A 1 94 ? -2.359 -6.282 -13.966 1.00 96.62 94 LEU A C 1
ATOM 741 O O . LEU A 1 94 ? -3.527 -6.652 -13.874 1.00 96.62 94 LEU A O 1
ATOM 745 N N . ASP A 1 95 ? -1.510 -6.321 -12.939 1.00 95.50 95 ASP A N 1
ATOM 746 C CA . ASP A 1 95 ? -1.860 -6.738 -11.573 1.00 95.50 95 ASP A CA 1
ATOM 747 C C . ASP A 1 95 ? -2.556 -5.631 -10.741 1.00 95.50 95 ASP A C 1
ATOM 749 O O . ASP A 1 95 ? -2.762 -5.732 -9.525 1.00 95.50 95 ASP A O 1
ATOM 753 N N . GLY A 1 96 ? -2.956 -4.541 -11.398 1.00 94.69 96 GLY A N 1
ATOM 754 C CA . GLY A 1 96 ? -3.749 -3.470 -10.800 1.00 94.69 96 GLY A CA 1
ATOM 755 C C . GLY A 1 96 ? -2.934 -2.396 -10.086 1.00 94.69 96 GLY A C 1
ATOM 756 O O . GLY A 1 96 ? -3.523 -1.557 -9.400 1.00 94.69 96 GLY A O 1
ATOM 757 N N . TRP A 1 97 ? -1.610 -2.383 -10.249 1.00 97.31 97 TRP A N 1
ATOM 758 C CA . TRP A 1 97 ? -0.798 -1.249 -9.823 1.00 97.31 97 TRP A CA 1
ATOM 759 C C . TRP A 1 97 ? -1.057 -0.023 -10.700 1.00 97.31 97 TRP A C 1
ATOM 761 O O . TRP A 1 97 ? -1.259 -0.111 -11.911 1.00 97.31 97 TRP A O 1
ATOM 771 N N . GLN A 1 98 ? -1.024 1.153 -10.085 1.00 97.25 98 GLN A N 1
ATOM 772 C CA . GLN A 1 98 ? -1.243 2.427 -10.760 1.00 97.25 98 GLN A CA 1
ATOM 773 C C . GLN A 1 98 ? 0.044 3.239 -10.751 1.00 97.25 98 GLN A C 1
ATOM 775 O O . GLN A 1 98 ? 0.612 3.471 -9.688 1.00 97.25 98 GLN A O 1
ATOM 780 N N . VAL A 1 99 ? 0.488 3.702 -11.918 1.00 95.44 99 VAL A N 1
ATOM 781 C CA . VAL A 1 99 ? 1.661 4.581 -12.012 1.00 95.44 99 VAL A CA 1
ATOM 782 C C . VAL A 1 99 ? 1.343 5.924 -11.361 1.00 95.44 99 VAL A C 1
ATOM 784 O O . VAL A 1 99 ? 0.327 6.548 -11.675 1.00 95.44 99 VAL A O 1
ATOM 787 N N . ILE A 1 100 ? 2.230 6.369 -10.477 1.00 95.19 100 ILE A N 1
ATOM 788 C CA . ILE A 1 100 ? 2.208 7.701 -9.877 1.00 95.19 100 ILE A CA 1
ATOM 789 C C . ILE A 1 100 ? 3.530 8.411 -10.158 1.00 95.19 100 ILE A C 1
ATOM 791 O O . ILE A 1 100 ? 4.492 7.819 -10.642 1.00 95.19 100 ILE A O 1
ATOM 795 N N . HIS A 1 101 ? 3.574 9.704 -9.868 1.00 86.94 101 HIS A N 1
ATOM 796 C CA . HIS 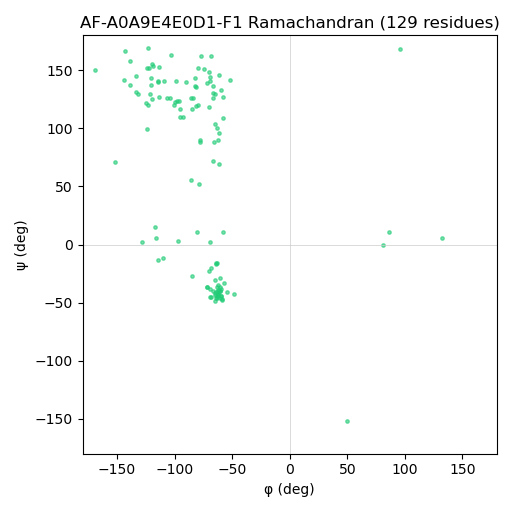A 1 101 ? 4.780 10.500 -10.018 1.00 86.94 101 HIS A CA 1
ATOM 797 C C . HIS A 1 101 ? 5.000 11.306 -8.747 1.00 86.94 101 HIS A C 1
ATOM 799 O O . HIS A 1 101 ? 4.078 11.967 -8.260 1.00 86.94 101 HIS A O 1
ATOM 805 N N . PHE A 1 102 ? 6.209 11.235 -8.202 1.00 83.31 102 PHE A N 1
ATOM 806 C CA . PHE A 1 102 ? 6.624 12.147 -7.147 1.00 83.31 102 PHE A CA 1
ATOM 807 C C . PHE A 1 102 ? 7.040 13.483 -7.765 1.00 83.31 102 PHE A C 1
ATOM 809 O O . PHE A 1 102 ? 7.466 13.509 -8.916 1.00 83.31 102 PHE A O 1
ATOM 816 N N . PRO A 1 103 ? 6.909 14.603 -7.034 1.00 79.19 103 PRO A N 1
ATOM 817 C CA . PRO A 1 103 ? 7.483 15.867 -7.471 1.00 79.19 103 PRO A CA 1
ATOM 818 C C . PRO A 1 103 ? 8.964 15.693 -7.809 1.00 79.19 103 PRO A C 1
ATOM 820 O O . PRO A 1 103 ? 9.671 14.966 -7.113 1.00 79.19 103 PRO A O 1
ATOM 823 N N . ASP A 1 104 ? 9.417 16.375 -8.856 1.00 70.19 104 ASP A N 1
ATOM 824 C CA . ASP A 1 104 ? 10.794 16.292 -9.335 1.00 70.19 104 ASP A CA 1
ATOM 825 C C . ASP A 1 104 ? 11.775 16.678 -8.211 1.00 70.19 104 ASP A C 1
ATOM 827 O O . ASP A 1 104 ? 11.845 17.840 -7.801 1.00 70.19 104 ASP A O 1
ATOM 831 N N . GLN A 1 105 ? 12.509 15.699 -7.675 1.00 59.88 105 GLN A N 1
ATOM 832 C CA . GLN A 1 105 ? 13.486 15.899 -6.601 1.00 59.88 105 GLN A CA 1
ATOM 833 C C . GLN A 1 105 ? 14.838 16.316 -7.189 1.00 59.88 105 GLN A C 1
ATOM 835 O O . GLN A 1 105 ? 15.865 15.676 -6.974 1.00 59.88 105 GLN A O 1
ATOM 840 N N . ARG A 1 106 ? 14.855 17.397 -7.974 1.00 54.28 106 ARG A N 1
ATOM 841 C CA . ARG A 1 106 ? 16.112 17.979 -8.458 1.00 54.28 106 ARG A CA 1
ATOM 842 C C . ARG A 1 106 ? 16.752 18.790 -7.345 1.00 54.28 106 ARG A C 1
ATOM 844 O O . ARG A 1 106 ? 16.505 19.986 -7.217 1.00 54.28 106 ARG A O 1
ATOM 851 N N . THR A 1 107 ? 17.586 18.144 -6.547 1.00 50.47 107 THR A N 1
ATOM 852 C CA . THR A 1 107 ? 18.697 18.838 -5.890 1.00 50.47 107 THR A CA 1
ATOM 853 C C . THR A 1 107 ? 19.789 19.130 -6.921 1.00 50.47 107 THR A C 1
ATOM 855 O O . THR A 1 107 ? 19.914 18.439 -7.930 1.00 50.47 107 THR A O 1
ATOM 858 N N . GLU A 1 108 ? 20.552 20.198 -6.704 1.00 47.28 108 GLU A N 1
ATOM 859 C CA . GLU A 1 108 ? 21.736 20.539 -7.498 1.00 47.28 108 GLU A CA 1
ATOM 860 C C . GLU A 1 108 ? 22.805 19.455 -7.266 1.00 47.28 108 GLU A C 1
ATOM 862 O O . GLU A 1 108 ? 23.574 19.529 -6.312 1.00 47.28 108 GLU A O 1
ATOM 867 N N . PHE A 1 109 ? 22.795 18.382 -8.058 1.00 50.94 109 PHE A N 1
ATOM 868 C CA . PHE A 1 109 ? 23.719 17.260 -7.876 1.00 50.94 109 PHE A CA 1
ATOM 869 C C . PHE A 1 109 ? 25.051 17.520 -8.607 1.00 50.94 109 PHE A C 1
ATOM 871 O O . PHE A 1 109 ? 25.058 17.817 -9.799 1.00 50.94 109 PHE A O 1
ATOM 878 N N . ASP A 1 110 ? 26.173 17.423 -7.874 1.00 49.19 110 ASP A N 1
ATOM 879 C CA . ASP A 1 110 ? 27.548 17.346 -8.406 1.00 49.19 110 ASP A CA 1
ATOM 880 C C . ASP A 1 110 ? 27.683 16.011 -9.157 1.00 49.19 110 ASP A C 1
ATOM 882 O O . ASP A 1 110 ? 27.376 14.959 -8.597 1.00 49.19 110 ASP A O 1
ATOM 886 N N . ASP A 1 111 ? 28.115 16.065 -10.419 1.00 47.81 111 ASP A N 1
ATOM 887 C CA . ASP A 1 111 ? 28.134 14.997 -11.440 1.00 47.81 111 ASP A CA 1
ATOM 888 C C . ASP A 1 111 ? 28.916 13.708 -11.072 1.00 47.81 111 ASP A C 1
ATOM 890 O O . ASP A 1 111 ? 29.206 12.888 -11.945 1.00 47.81 111 ASP A O 1
ATOM 894 N N . ARG A 1 112 ? 29.335 13.509 -9.817 1.00 49.44 112 ARG A N 1
ATOM 895 C CA . ARG A 1 112 ? 30.420 12.574 -9.484 1.00 49.44 112 ARG A CA 1
ATOM 896 C C . ARG A 1 112 ? 30.070 11.288 -8.748 1.00 49.44 112 ARG A C 1
ATOM 898 O O . ARG A 1 112 ? 30.923 10.412 -8.770 1.00 49.44 112 ARG A O 1
ATOM 905 N N . GLU A 1 113 ? 28.873 11.090 -8.204 1.00 47.34 113 GLU A N 1
ATOM 906 C CA . GLU A 1 113 ? 28.517 9.799 -7.577 1.00 47.34 113 GLU A CA 1
ATOM 907 C C . GLU A 1 113 ? 27.012 9.505 -7.644 1.00 47.34 113 GLU A C 1
ATOM 909 O O . GLU A 1 113 ? 26.311 9.528 -6.636 1.00 47.34 113 GLU A O 1
ATOM 914 N N . ILE A 1 114 ? 26.489 9.207 -8.833 1.00 50.41 114 ILE A N 1
ATOM 915 C CA . ILE A 1 114 ? 25.200 8.515 -8.931 1.00 50.41 114 ILE A CA 1
ATOM 916 C C . ILE A 1 114 ? 25.436 7.264 -9.766 1.00 50.41 114 ILE A C 1
ATOM 918 O O . ILE A 1 114 ? 25.491 7.325 -10.993 1.00 50.41 114 ILE A O 1
ATOM 922 N N . ASP A 1 115 ? 25.593 6.126 -9.091 1.00 50.69 115 ASP A N 1
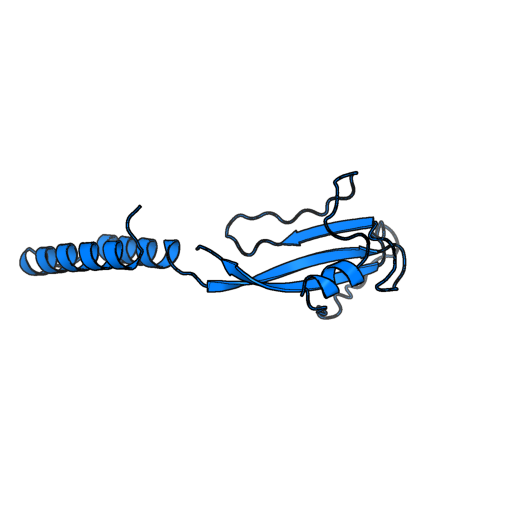ATOM 923 C CA . ASP A 1 115 ? 25.358 4.817 -9.694 1.00 50.69 115 ASP A CA 1
ATOM 924 C C . ASP A 1 115 ? 23.877 4.783 -10.090 1.00 50.69 115 ASP A C 1
ATOM 926 O O . ASP A 1 115 ? 23.001 4.487 -9.278 1.00 50.69 115 ASP A O 1
ATOM 930 N N . ILE A 1 116 ? 23.576 5.220 -11.317 1.00 54.41 116 ILE A N 1
ATOM 931 C CA . ILE A 1 116 ? 22.207 5.339 -11.819 1.00 54.41 116 ILE A CA 1
ATOM 932 C C . ILE A 1 116 ? 21.598 3.935 -11.844 1.00 54.41 116 ILE A C 1
ATOM 934 O O . ILE A 1 116 ? 21.827 3.153 -12.769 1.00 54.41 116 ILE A O 1
ATOM 938 N N . LEU A 1 117 ? 20.795 3.628 -10.826 1.00 62.62 117 LEU A N 1
ATOM 939 C CA . LEU A 1 117 ? 19.881 2.492 -10.779 1.00 62.62 117 LEU A CA 1
ATOM 940 C C . LEU A 1 117 ? 18.780 2.710 -11.837 1.00 62.62 117 LEU A C 1
ATOM 942 O O . LEU A 1 117 ? 17.647 3.045 -11.518 1.00 62.62 117 LEU A O 1
ATOM 946 N N . GLY A 1 118 ? 19.118 2.585 -13.123 1.00 74.62 118 GLY A N 1
ATOM 947 C CA . GLY A 1 118 ? 18.180 2.630 -14.251 1.00 74.62 118 GLY A CA 1
ATOM 948 C C . GLY A 1 118 ? 17.191 3.807 -14.276 1.00 74.62 118 GLY A C 1
ATOM 949 O O . GLY A 1 118 ? 17.459 4.904 -13.793 1.00 74.62 118 GLY A O 1
ATOM 950 N N . TYR A 1 119 ? 16.033 3.559 -14.891 1.00 85.38 119 TYR A N 1
ATOM 951 C CA . TYR A 1 119 ? 14.896 4.478 -14.938 1.00 85.38 119 TYR A CA 1
ATOM 952 C C . TYR A 1 119 ? 13.851 4.061 -13.906 1.00 85.38 119 TYR A C 1
ATOM 954 O O . TYR A 1 119 ? 13.329 2.947 -13.980 1.00 85.38 119 TYR A O 1
ATOM 962 N N . GLU A 1 120 ? 13.545 4.947 -12.960 1.00 90.00 120 GLU A N 1
ATOM 963 C CA . GLU A 1 120 ? 12.602 4.674 -11.876 1.00 90.00 120 GLU A CA 1
ATOM 964 C C . GLU A 1 120 ? 11.143 4.859 -12.317 1.00 90.00 120 GLU A C 1
ATOM 966 O O . GLU A 1 120 ? 10.764 5.854 -12.941 1.00 90.00 120 GLU A O 1
ATOM 971 N N . PHE A 1 121 ? 10.311 3.901 -11.923 1.00 92.81 121 PHE A N 1
ATOM 972 C CA . PHE A 1 121 ? 8.861 3.979 -11.947 1.00 92.81 121 PHE A CA 1
ATOM 973 C C . PHE A 1 121 ? 8.338 3.768 -10.532 1.00 92.81 121 PHE A C 1
ATOM 975 O O . PHE A 1 121 ? 8.674 2.779 -9.882 1.00 92.81 121 PHE A O 1
ATOM 982 N N . ILE A 1 122 ? 7.463 4.668 -10.087 1.00 94.38 122 ILE A N 1
ATOM 983 C CA . ILE A 1 122 ? 6.782 4.559 -8.798 1.00 94.38 122 ILE A CA 1
ATOM 984 C C . ILE A 1 122 ? 5.333 4.177 -9.069 1.00 94.38 122 ILE A C 1
ATOM 986 O O . ILE A 1 122 ? 4.627 4.828 -9.845 1.00 94.38 122 ILE A O 1
ATOM 990 N N . LEU A 1 123 ? 4.882 3.104 -8.435 1.00 96.75 123 LEU A N 1
ATOM 991 C CA . LEU A 1 123 ? 3.520 2.620 -8.548 1.00 96.75 123 LEU A CA 1
ATOM 992 C C . LEU A 1 123 ? 2.865 2.569 -7.172 1.00 96.75 123 LEU A C 1
ATOM 994 O O . LEU A 1 123 ? 3.528 2.364 -6.158 1.00 96.75 123 LEU A O 1
ATOM 998 N N . GLN A 1 124 ? 1.545 2.722 -7.152 1.00 96.81 124 GLN A N 1
ATOM 999 C CA . GLN A 1 124 ? 0.725 2.551 -5.961 1.00 96.81 124 GLN A CA 1
ATOM 1000 C C . GLN A 1 124 ? -0.296 1.429 -6.122 1.00 96.81 124 GLN A C 1
ATOM 1002 O O . GLN A 1 124 ? -0.804 1.183 -7.221 1.00 96.81 124 GLN A O 1
ATOM 1007 N N . LYS A 1 125 ? -0.680 0.838 -4.993 1.00 94.94 125 LYS A N 1
ATOM 1008 C CA . LYS A 1 125 ? -1.891 0.026 -4.862 1.00 94.94 125 LYS A CA 1
ATOM 1009 C C . LYS A 1 125 ? -2.568 0.364 -3.536 1.00 94.94 125 LYS A C 1
ATOM 1011 O O . LYS A 1 125 ? -1.900 0.562 -2.523 1.00 94.94 125 LYS A O 1
ATOM 1016 N N . LEU A 1 126 ? -3.892 0.496 -3.554 1.00 91.25 126 LEU A N 1
ATOM 1017 C CA . LEU A 1 126 ? -4.687 0.693 -2.344 1.00 91.25 126 LEU A CA 1
ATOM 1018 C C . LEU A 1 126 ? -5.154 -0.674 -1.856 1.00 91.25 126 LEU A C 1
ATOM 1020 O O . LEU A 1 126 ? -6.001 -1.296 -2.495 1.00 91.25 126 LEU A O 1
ATOM 1024 N N . GLU A 1 127 ? -4.609 -1.133 -0.735 1.00 88.00 127 GLU A N 1
ATOM 1025 C CA . GLU A 1 127 ? 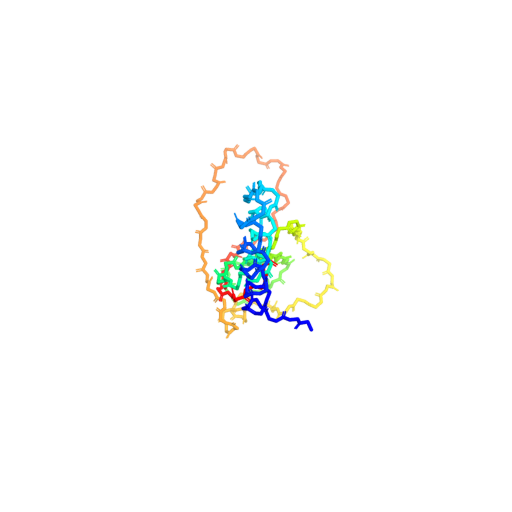-4.931 -2.447 -0.172 1.00 88.00 127 GLU A CA 1
ATOM 1026 C C . GLU A 1 127 ? -5.427 -2.299 1.267 1.00 88.00 127 GLU A C 1
ATOM 1028 O O . GLU A 1 127 ? -5.136 -1.317 1.956 1.00 88.00 127 GLU A O 1
ATOM 1033 N N . VAL A 1 128 ? -6.261 -3.242 1.704 1.00 83.12 128 VAL A N 1
ATOM 1034 C CA . VAL A 1 128 ? -6.733 -3.290 3.090 1.00 83.12 128 VAL A CA 1
ATOM 1035 C C . VAL A 1 128 ? -5.645 -3.948 3.922 1.00 83.12 128 VAL A C 1
ATOM 1037 O O . VAL A 1 128 ? -5.317 -5.106 3.686 1.00 83.12 128 VAL A O 1
ATOM 1040 N N . TYR A 1 129 ? -5.127 -3.215 4.902 1.00 74.19 129 TYR A N 1
ATOM 1041 C CA . TYR A 1 129 ? -4.133 -3.716 5.843 1.00 74.19 129 TYR A CA 1
ATOM 1042 C C . TYR A 1 129 ? -4.746 -3.891 7.225 1.00 74.19 129 TYR A C 1
ATOM 1044 O O . TYR A 1 129 ? -5.533 -3.049 7.679 1.00 74.19 129 TYR A O 1
ATOM 1052 N N . ASP A 1 130 ? -4.353 -4.978 7.883 1.00 65.31 130 ASP A N 1
ATOM 1053 C CA . ASP A 1 130 ? -4.547 -5.141 9.317 1.00 65.31 130 ASP A CA 1
ATOM 1054 C C . ASP A 1 130 ? -3.575 -4.193 10.045 1.00 65.31 130 ASP A C 1
ATOM 1056 O O . ASP A 1 130 ? -2.462 -3.944 9.573 1.00 65.31 130 ASP A O 1
ATOM 1060 N N . GLY A 1 131 ? -4.071 -3.554 11.106 1.00 55.81 131 GLY A N 1
ATOM 1061 C CA . GLY A 1 131 ? -3.386 -2.470 11.810 1.00 55.81 131 GLY A CA 1
ATOM 1062 C C . GLY A 1 131 ? -2.228 -2.925 12.672 1.00 55.81 131 GLY A C 1
ATOM 1063 O O . GLY A 1 131 ? -2.315 -4.035 13.240 1.00 55.81 131 GLY A O 1
#

pLDDT: mean 82.52, std 14.2, range [47.28, 97.44]

Mean predicted aligned error: 11.22 Å